Protein AF-A0A957ZBK4-F1 (afdb_monomer)

Structure (mmCIF, N/CA/C/O backbone):
data_AF-A0A957ZBK4-F1
#
_entry.id   AF-A0A957ZBK4-F1
#
loop_
_atom_site.group_PDB
_atom_site.id
_atom_site.type_symbol
_atom_site.label_atom_id
_atom_site.label_alt_id
_atom_site.label_comp_id
_atom_site.label_asym_id
_atom_site.label_entity_id
_atom_site.label_seq_id
_atom_site.pdbx_PDB_ins_code
_atom_site.Cartn_x
_atom_site.Cartn_y
_atom_site.Cartn_z
_atom_site.occupancy
_atom_site.B_iso_or_equiv
_atom_site.auth_seq_id
_atom_site.auth_comp_id
_atom_site.auth_asym_id
_atom_site.auth_atom_id
_atom_site.pdbx_PDB_model_num
ATOM 1 N N . ASP A 1 1 ? 31.573 1.839 -22.585 1.00 49.50 1 ASP A N 1
ATOM 2 C CA . ASP A 1 1 ? 30.697 3.025 -22.567 1.00 49.50 1 ASP A CA 1
ATOM 3 C C . ASP A 1 1 ? 29.461 2.765 -21.729 1.00 49.50 1 ASP A C 1
ATOM 5 O O . ASP A 1 1 ? 28.476 2.232 -22.225 1.00 49.50 1 ASP A O 1
ATOM 9 N N . GLY A 1 2 ? 29.544 3.053 -20.429 1.00 51.91 2 GLY A N 1
ATOM 10 C CA . GLY A 1 2 ? 28.400 2.946 -19.525 1.00 51.91 2 GLY A CA 1
ATOM 11 C C . GLY A 1 2 ? 27.468 4.124 -19.763 1.00 51.91 2 GLY A C 1
ATOM 12 O O . GLY A 1 2 ? 27.744 5.221 -19.291 1.00 51.91 2 GLY A O 1
ATOM 13 N N . LYS A 1 3 ? 26.408 3.921 -20.544 1.00 66.44 3 LYS A N 1
ATOM 14 C CA . LYS A 1 3 ? 25.307 4.884 -20.595 1.00 66.44 3 LYS A CA 1
ATOM 15 C C . LYS A 1 3 ? 24.484 4.713 -19.323 1.00 66.44 3 LYS A C 1
ATOM 17 O O . LYS A 1 3 ? 24.058 3.599 -19.030 1.00 66.44 3 LYS A O 1
ATOM 22 N N . GLU A 1 4 ? 24.297 5.797 -18.581 1.00 72.75 4 GLU A N 1
ATOM 23 C CA . GLU A 1 4 ? 23.357 5.837 -17.464 1.00 72.75 4 GLU A CA 1
ATOM 24 C C . GLU A 1 4 ? 21.941 5.634 -18.007 1.00 72.75 4 GLU A C 1
ATOM 26 O O . GLU A 1 4 ? 21.540 6.264 -18.989 1.00 72.75 4 GLU A O 1
ATOM 31 N N . GLU A 1 5 ? 21.203 4.704 -17.407 1.00 75.12 5 GLU A N 1
ATOM 32 C CA . GLU A 1 5 ? 19.803 4.480 -17.737 1.00 75.12 5 GLU A CA 1
ATOM 33 C C . GLU A 1 5 ? 18.929 5.177 -16.694 1.00 75.12 5 GLU A C 1
ATOM 35 O O . GLU A 1 5 ? 18.962 4.838 -15.513 1.00 75.12 5 GLU A O 1
ATOM 40 N N . GLU A 1 6 ? 18.137 6.154 -17.135 1.00 82.06 6 GLU A N 1
ATOM 41 C CA . GLU A 1 6 ? 17.130 6.793 -16.290 1.00 82.06 6 GLU A CA 1
ATOM 42 C C . GLU A 1 6 ? 15.899 5.886 -16.168 1.00 82.06 6 GLU A C 1
ATOM 44 O O . GLU A 1 6 ? 15.270 5.529 -17.177 1.00 82.06 6 GLU A O 1
ATOM 49 N N . ILE A 1 7 ? 15.569 5.528 -14.925 1.00 83.62 7 ILE A N 1
ATOM 50 C CA . ILE A 1 7 ? 14.373 4.776 -14.532 1.00 83.62 7 ILE A CA 1
ATOM 51 C C . ILE A 1 7 ? 13.452 5.739 -13.782 1.00 83.62 7 ILE A C 1
ATOM 53 O O . ILE A 1 7 ? 13.879 6.389 -12.826 1.00 83.62 7 ILE A O 1
ATOM 57 N N . TYR A 1 8 ? 12.195 5.830 -14.212 1.00 91.69 8 TYR A N 1
ATOM 58 C CA . TYR A 1 8 ? 11.207 6.719 -13.607 1.00 91.69 8 TYR A CA 1
ATOM 59 C C . TYR A 1 8 ? 10.287 5.958 -12.650 1.00 91.69 8 TYR A C 1
ATOM 61 O O . TYR A 1 8 ? 9.888 4.824 -12.914 1.00 91.69 8 TYR A O 1
ATOM 69 N N . THR A 1 9 ? 9.917 6.626 -11.559 1.00 95.19 9 THR A N 1
ATOM 70 C CA . THR A 1 9 ? 8.934 6.140 -10.587 1.00 95.19 9 THR A CA 1
ATOM 71 C C . THR A 1 9 ? 7.801 7.151 -10.488 1.00 95.19 9 THR A C 1
ATOM 73 O O . THR A 1 9 ? 8.047 8.346 -10.310 1.00 95.19 9 THR A O 1
ATOM 76 N N . ARG A 1 10 ? 6.553 6.681 -10.562 1.00 96.88 10 ARG A N 1
ATOM 77 C CA . ARG A 1 10 ? 5.349 7.499 -10.360 1.00 96.88 10 ARG A CA 1
ATOM 78 C C . ARG A 1 10 ? 4.594 7.016 -9.131 1.00 96.88 10 ARG A C 1
ATOM 80 O O . ARG A 1 10 ? 4.405 5.819 -8.938 1.00 96.88 10 ARG A O 1
ATOM 87 N N . VAL A 1 11 ? 4.118 7.956 -8.323 1.00 98.12 11 VAL A N 1
ATOM 88 C CA . VAL A 1 11 ? 3.271 7.674 -7.162 1.00 98.12 11 VAL A CA 1
ATOM 89 C C . VAL A 1 11 ? 1.914 8.330 -7.372 1.00 98.12 11 VAL A C 1
ATOM 91 O O . VAL A 1 11 ? 1.840 9.523 -7.657 1.00 98.12 11 VAL A O 1
ATOM 94 N N . GLU A 1 12 ? 0.847 7.550 -7.235 1.00 98.38 12 GLU A N 1
ATOM 95 C CA . GLU A 1 12 ? -0.528 8.048 -7.268 1.00 98.38 12 GLU A CA 1
ATOM 96 C C . GLU A 1 12 ? -1.079 8.133 -5.847 1.00 98.38 12 GLU A C 1
ATOM 98 O O . GLU A 1 12 ? -0.961 7.181 -5.070 1.00 98.38 12 GLU A O 1
ATOM 103 N N . LEU A 1 13 ? -1.683 9.275 -5.520 1.00 98.38 13 LEU A N 1
ATOM 104 C CA . LEU A 1 13 ? -2.276 9.559 -4.215 1.00 98.38 13 LEU A CA 1
ATOM 105 C C . LEU A 1 13 ? -3.809 9.546 -4.306 1.00 98.38 13 LEU A C 1
ATOM 107 O O . LEU A 1 13 ? -4.378 9.810 -5.368 1.00 98.38 13 LEU A O 1
ATOM 111 N N . ASP A 1 14 ? -4.482 9.233 -3.202 1.00 96.19 14 ASP A N 1
ATOM 112 C CA . ASP A 1 14 ? -5.912 9.488 -3.042 1.00 96.19 14 ASP A CA 1
ATOM 113 C C . ASP A 1 14 ? -6.184 10.961 -2.686 1.00 96.19 14 ASP A C 1
ATOM 115 O O . ASP A 1 14 ? -5.279 11.795 -2.618 1.00 96.19 14 ASP A O 1
ATOM 119 N N . ILE A 1 15 ? -7.461 11.284 -2.475 1.00 96.12 15 ILE A N 1
ATOM 120 C CA . ILE A 1 15 ? -7.912 12.636 -2.122 1.00 96.12 15 ILE A CA 1
ATOM 121 C C . ILE A 1 15 ? -7.498 13.074 -0.709 1.00 96.12 15 ILE A C 1
ATOM 123 O O . ILE A 1 15 ? -7.547 14.264 -0.412 1.00 96.12 15 ILE A O 1
ATOM 127 N N . GLU A 1 16 ? -7.095 12.136 0.149 1.00 96.75 16 GLU A N 1
ATOM 128 C CA . GLU A 1 16 ? -6.574 12.389 1.496 1.00 96.75 16 GLU A CA 1
ATOM 129 C C . GLU A 1 16 ? -5.038 12.502 1.495 1.00 96.75 16 GLU A C 1
ATOM 131 O O . GLU A 1 16 ? -4.431 12.827 2.513 1.00 96.75 16 GLU A O 1
ATOM 136 N N . GLY A 1 17 ? -4.399 12.280 0.340 1.00 96.88 17 GLY A N 1
ATOM 137 C CA . GLY A 1 17 ? -2.950 12.301 0.171 1.00 96.88 17 GLY A CA 1
ATOM 138 C C . GLY A 1 17 ? -2.269 10.966 0.473 1.00 96.88 17 GLY A C 1
ATOM 139 O O . GLY A 1 17 ? -1.039 10.896 0.429 1.00 96.88 17 GLY A O 1
ATOM 140 N N . ASN A 1 18 ? -3.019 9.893 0.742 1.00 97.75 18 ASN A N 1
ATOM 141 C CA . ASN A 1 18 ? -2.429 8.578 0.952 1.00 97.75 18 ASN A CA 1
ATOM 142 C C . ASN A 1 18 ? -2.013 7.960 -0.382 1.00 97.75 18 ASN A C 1
ATOM 144 O O . ASN A 1 18 ? -2.720 8.014 -1.387 1.00 97.75 18 ASN A O 1
ATOM 148 N N . GLN A 1 19 ? -0.861 7.304 -0.385 1.00 97.88 19 GLN A N 1
ATOM 149 C CA . GLN A 1 19 ? -0.330 6.618 -1.553 1.00 97.88 19 GLN A CA 1
ATOM 150 C C . GLN A 1 19 ? -1.180 5.408 -1.937 1.00 97.88 19 GLN A C 1
ATOM 152 O O . GLN A 1 19 ? -1.160 4.400 -1.242 1.00 97.88 19 GLN A O 1
ATOM 157 N N . ARG A 1 20 ? -1.856 5.457 -3.086 1.00 97.94 20 ARG A N 1
ATOM 158 C CA . ARG A 1 20 ? -2.661 4.343 -3.605 1.00 97.94 20 ARG A CA 1
ATOM 159 C C . ARG A 1 20 ? -1.857 3.373 -4.446 1.00 97.94 20 ARG A C 1
ATOM 161 O O . ARG A 1 20 ? -2.066 2.169 -4.332 1.00 97.94 20 ARG A O 1
ATOM 168 N N . GLN A 1 21 ? -0.983 3.882 -5.312 1.00 98.38 21 GLN A N 1
ATOM 169 C CA . GLN A 1 21 ? -0.230 3.059 -6.257 1.00 98.38 21 GLN A CA 1
ATOM 170 C C . GLN A 1 21 ? 1.187 3.591 -6.462 1.00 98.38 21 GLN A C 1
ATOM 172 O O . GLN A 1 21 ? 1.419 4.800 -6.464 1.00 98.38 21 GLN A O 1
ATOM 177 N N . VAL A 1 22 ? 2.130 2.671 -6.653 1.00 98.19 22 VAL A N 1
ATOM 178 C CA . VAL A 1 22 ? 3.489 2.962 -7.121 1.00 98.19 22 VAL A CA 1
ATOM 179 C C . VAL A 1 22 ? 3.683 2.280 -8.444 1.00 98.19 22 VAL A C 1
ATOM 181 O O . VAL A 1 22 ? 3.408 1.085 -8.566 1.00 98.19 22 VAL A O 1
ATOM 184 N N . TRP A 1 23 ? 4.212 3.038 -9.387 1.00 98.00 23 TRP A N 1
ATOM 185 C CA . TRP A 1 23 ? 4.556 2.570 -10.707 1.00 98.00 23 TRP A CA 1
ATOM 186 C C . TRP A 1 23 ? 6.048 2.735 -10.941 1.00 98.00 23 TRP A C 1
ATOM 188 O O . TRP A 1 23 ? 6.610 3.762 -10.555 1.00 98.00 23 TRP A O 1
ATOM 198 N N . ASP A 1 24 ? 6.666 1.758 -11.592 1.00 95.44 24 ASP A N 1
ATOM 199 C CA . ASP A 1 24 ? 8.016 1.884 -12.133 1.00 95.44 24 ASP A CA 1
ATOM 200 C C . ASP A 1 24 ? 8.004 1.738 -13.658 1.00 95.44 24 ASP A C 1
ATOM 202 O O . ASP A 1 24 ? 7.151 1.067 -14.249 1.00 95.44 24 ASP A O 1
ATOM 206 N N . ASP A 1 25 ? 8.958 2.409 -14.293 1.00 95.00 25 ASP A N 1
ATOM 207 C CA . ASP A 1 25 ? 9.282 2.206 -15.695 1.00 95.00 25 ASP A CA 1
ATOM 208 C C . ASP A 1 25 ? 10.127 0.937 -15.857 1.00 95.00 25 ASP A C 1
ATOM 210 O O . ASP A 1 25 ? 11.108 0.713 -15.144 1.00 95.00 25 ASP A O 1
ATOM 214 N N . ARG A 1 26 ? 9.814 0.139 -16.876 1.00 91.31 26 ARG A N 1
ATOM 215 C CA . ARG A 1 26 ? 10.661 -0.971 -17.328 1.00 91.31 26 ARG A CA 1
ATOM 216 C C . ARG A 1 26 ? 10.734 -1.019 -18.844 1.00 91.31 26 ARG A C 1
ATOM 218 O O . ARG A 1 26 ? 9.833 -0.543 -19.527 1.00 91.31 26 ARG A O 1
ATOM 225 N N . ARG A 1 27 ? 11.751 -1.693 -19.380 1.00 92.56 27 ARG A N 1
ATOM 226 C CA . ARG A 1 27 ? 11.740 -2.158 -20.774 1.00 92.56 27 ARG A CA 1
ATOM 227 C C . ARG A 1 27 ? 11.146 -3.555 -20.870 1.00 92.56 27 ARG A C 1
ATOM 229 O O . ARG A 1 27 ? 11.473 -4.427 -20.062 1.00 92.56 27 ARG A O 1
ATOM 236 N N . LEU A 1 28 ? 10.308 -3.778 -21.876 1.00 92.12 28 LEU A N 1
ATOM 237 C CA . LEU A 1 28 ? 9.83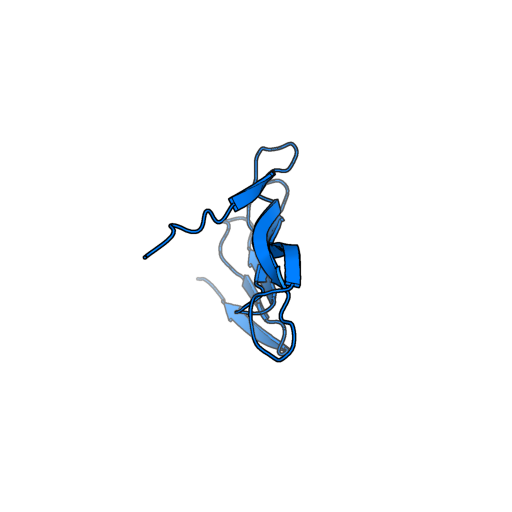3 -5.116 -22.213 1.00 92.12 28 LEU A CA 1
ATOM 238 C C . LEU A 1 28 ? 10.978 -5.986 -22.750 1.00 92.12 28 LEU A C 1
ATOM 240 O O . LEU A 1 28 ? 11.927 -5.499 -23.372 1.00 92.12 28 LEU A O 1
ATOM 244 N N . LEU A 1 29 ? 10.881 -7.292 -22.499 1.00 93.25 29 LEU A N 1
ATOM 245 C CA . LEU A 1 29 ? 11.863 -8.259 -22.976 1.00 93.25 29 LEU A CA 1
ATOM 246 C C . LEU A 1 29 ? 11.536 -8.683 -24.412 1.00 93.25 29 LEU A C 1
ATOM 248 O O . LEU A 1 29 ? 10.430 -9.140 -24.689 1.00 93.25 29 LEU A O 1
ATOM 252 N N . ILE A 1 30 ? 12.525 -8.591 -25.298 1.00 94.69 30 ILE A N 1
ATOM 253 C CA . ILE A 1 30 ? 12.527 -9.216 -26.625 1.00 94.69 30 ILE A CA 1
ATOM 254 C C . ILE A 1 30 ? 13.645 -10.252 -26.598 1.00 94.69 30 ILE A C 1
ATOM 256 O O . ILE A 1 30 ? 14.780 -9.910 -26.282 1.00 94.69 30 ILE A O 1
ATOM 260 N N . GLU A 1 31 ? 13.322 -11.521 -26.854 1.00 94.12 31 GLU A N 1
ATOM 261 C CA . GLU A 1 31 ? 14.295 -12.627 -26.791 1.00 94.12 31 GLU A CA 1
ATOM 262 C C . GLU A 1 31 ? 15.107 -12.661 -25.473 1.00 94.12 31 GLU A C 1
ATOM 264 O O . GLU A 1 31 ? 16.277 -13.028 -25.457 1.00 94.12 31 GLU A O 1
ATOM 269 N N . HIS A 1 32 ? 14.473 -12.313 -24.344 1.00 91.44 32 HIS A N 1
ATOM 270 C CA . HIS A 1 32 ? 15.077 -12.202 -22.999 1.00 91.44 32 HIS A CA 1
ATOM 271 C C . HIS A 1 32 ? 16.043 -11.019 -22.793 1.00 91.44 32 HIS A C 1
ATOM 273 O O . HIS A 1 32 ? 16.628 -10.893 -21.718 1.00 91.44 32 HIS A O 1
ATOM 279 N N . LEU A 1 33 ? 16.170 -10.116 -23.768 1.00 92.50 33 LEU A N 1
ATOM 280 C CA . LEU A 1 33 ? 16.946 -8.881 -23.657 1.00 92.50 33 LEU A CA 1
ATOM 281 C C . LEU A 1 33 ? 16.020 -7.670 -23.433 1.00 92.50 33 LEU A C 1
ATOM 283 O O . LEU A 1 33 ? 14.954 -7.603 -24.050 1.00 92.50 33 LEU A O 1
ATOM 287 N N . PRO A 1 34 ? 16.402 -6.680 -22.599 1.00 87.94 34 PRO A N 1
ATOM 288 C CA . PRO A 1 34 ? 15.609 -5.476 -22.322 1.00 87.94 34 PRO A CA 1
ATOM 289 C C . PRO A 1 34 ? 15.701 -4.468 -23.482 1.00 87.94 34 PRO A C 1
ATOM 291 O O . PRO A 1 34 ? 16.221 -3.359 -23.357 1.00 87.94 34 PRO A O 1
ATOM 294 N N . MET A 1 35 ? 15.238 -4.883 -24.657 1.00 90.25 35 MET A N 1
ATOM 295 C CA . MET A 1 35 ? 15.314 -4.123 -25.908 1.00 90.25 35 MET A CA 1
ATOM 296 C C . MET A 1 35 ? 13.945 -3.683 -26.432 1.00 90.25 35 MET A C 1
ATOM 298 O O . MET A 1 35 ? 13.894 -2.962 -27.423 1.00 90.25 35 MET A O 1
ATOM 302 N N . GLY A 1 36 ? 12.856 -4.102 -25.787 1.00 91.69 36 GLY A N 1
ATOM 303 C CA . GLY A 1 36 ? 11.507 -3.696 -26.157 1.00 91.69 36 GLY A CA 1
ATOM 304 C C . GLY A 1 36 ? 11.147 -2.282 -25.711 1.00 91.69 36 GLY A C 1
ATOM 305 O O . GLY A 1 36 ? 11.931 -1.580 -25.065 1.00 91.69 36 GLY A O 1
ATOM 306 N N . GLU A 1 37 ? 9.919 -1.896 -26.056 1.00 93.69 37 GLU A N 1
ATOM 307 C CA . GLU A 1 37 ? 9.310 -0.628 -25.656 1.00 93.69 37 GLU A CA 1
ATOM 308 C C . GLU A 1 37 ? 9.299 -0.461 -24.128 1.00 93.69 37 GLU A C 1
ATOM 310 O O . GLU A 1 37 ? 9.274 -1.441 -23.369 1.00 93.69 37 GLU A O 1
ATOM 315 N N . ARG A 1 38 ? 9.322 0.797 -23.677 1.00 92.25 38 ARG A N 1
ATOM 316 C CA . ARG A 1 38 ? 9.142 1.126 -22.260 1.00 92.25 38 ARG A CA 1
ATOM 317 C C . ARG A 1 38 ? 7.667 1.034 -21.877 1.00 92.25 38 ARG A C 1
ATOM 319 O O . ARG A 1 38 ? 6.793 1.459 -22.624 1.00 92.25 38 ARG A O 1
ATOM 326 N N . GLU A 1 39 ? 7.409 0.509 -20.688 1.00 93.38 39 GLU A N 1
ATOM 327 C CA . GLU A 1 39 ? 6.081 0.384 -20.094 1.00 93.38 39 GLU A CA 1
ATOM 328 C C . GLU A 1 39 ? 6.147 0.794 -18.617 1.00 93.38 39 GLU A C 1
ATOM 330 O O . GLU A 1 39 ? 7.149 0.535 -17.948 1.00 93.38 39 GLU A O 1
ATOM 335 N N . GLN A 1 40 ? 5.062 1.380 -18.105 1.00 94.81 40 GLN A N 1
ATOM 336 C CA . GLN A 1 40 ? 4.841 1.540 -16.670 1.00 94.81 40 GLN A CA 1
ATOM 337 C C . GLN A 1 40 ? 4.002 0.397 -16.119 1.00 94.81 40 GLN A C 1
ATOM 339 O O . GLN A 1 40 ? 2.920 0.111 -16.631 1.00 94.81 40 GLN A O 1
ATOM 344 N N . ARG A 1 41 ? 4.462 -0.216 -15.030 1.00 95.25 41 ARG A N 1
ATOM 345 C CA . ARG A 1 41 ? 3.712 -1.254 -14.308 1.00 95.25 41 ARG A CA 1
ATOM 346 C C . ARG A 1 41 ? 3.507 -0.848 -12.859 1.00 95.25 41 ARG A C 1
ATOM 348 O O . ARG A 1 41 ? 4.294 -0.088 -12.308 1.00 95.25 41 ARG A O 1
ATOM 355 N N . ILE A 1 42 ? 2.476 -1.398 -12.232 1.00 97.31 42 ILE A N 1
ATOM 356 C CA . ILE A 1 42 ? 2.236 -1.214 -10.803 1.00 97.31 42 ILE A CA 1
ATOM 357 C C . ILE A 1 42 ? 3.135 -2.171 -10.023 1.00 97.31 42 ILE A C 1
ATOM 359 O O . ILE A 1 42 ? 3.019 -3.385 -10.185 1.00 97.31 42 ILE A O 1
ATOM 363 N N . VAL A 1 43 ? 3.970 -1.637 -9.135 1.00 97.88 43 VAL A N 1
ATOM 364 C CA . VAL A 1 43 ? 4.795 -2.440 -8.216 1.00 97.88 43 VAL A CA 1
ATOM 365 C C . VAL A 1 43 ? 4.159 -2.578 -6.837 1.00 97.88 43 VAL A C 1
ATOM 367 O O . VAL A 1 43 ? 4.302 -3.617 -6.197 1.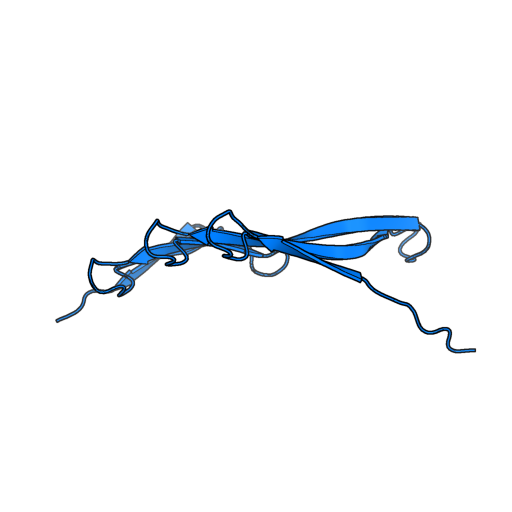00 97.88 43 VAL A O 1
ATOM 370 N N . MET A 1 44 ? 3.404 -1.566 -6.396 1.00 98.31 44 MET A N 1
ATOM 371 C CA . MET A 1 44 ? 2.697 -1.574 -5.111 1.00 98.31 44 MET A CA 1
ATOM 372 C C . MET A 1 44 ? 1.311 -0.947 -5.236 1.00 98.31 44 MET A C 1
ATOM 374 O O . MET A 1 44 ? 1.153 0.085 -5.885 1.00 98.31 44 MET A O 1
ATOM 378 N N . GLN A 1 45 ? 0.327 -1.525 -4.549 1.00 98.44 45 GLN A N 1
ATOM 379 C CA . GLN A 1 45 ? -1.007 -0.957 -4.344 1.00 98.44 45 GLN A CA 1
ATOM 380 C C . GLN A 1 45 ? -1.371 -0.982 -2.867 1.00 98.44 45 GLN A C 1
ATOM 382 O O . GLN A 1 45 ? -1.066 -1.957 -2.181 1.00 98.44 45 GLN A O 1
ATOM 387 N N . TYR A 1 46 ? -2.078 0.044 -2.405 1.00 98.44 46 TYR A N 1
ATOM 388 C CA . TYR A 1 46 ? -2.556 0.154 -1.032 1.00 98.44 46 TYR A CA 1
ATOM 389 C C . TYR A 1 46 ? -4.011 0.614 -0.991 1.00 98.44 46 TYR A C 1
ATOM 391 O O . TYR A 1 46 ? -4.458 1.409 -1.819 1.00 98.44 46 TYR A O 1
ATOM 399 N N . TYR A 1 47 ? -4.733 0.122 0.010 1.00 97.75 47 TYR A N 1
ATOM 400 C CA . TYR A 1 47 ? -6.071 0.575 0.363 1.00 97.75 47 TYR A CA 1
ATOM 401 C C . TYR A 1 47 ? -6.108 0.891 1.846 1.00 97.75 47 TYR A C 1
ATOM 403 O O . TYR A 1 47 ? -5.505 0.183 2.661 1.00 97.75 47 TYR A O 1
ATOM 411 N N . TYR A 1 48 ? -6.848 1.939 2.166 1.00 97.19 48 TYR A N 1
ATOM 412 C CA . TYR A 1 48 ? -6.922 2.511 3.494 1.00 97.19 48 TYR A CA 1
ATOM 413 C C . TYR A 1 48 ? -8.370 2.524 3.975 1.00 97.19 48 TYR A C 1
ATOM 415 O O . TYR A 1 48 ? -9.296 2.585 3.162 1.00 97.19 48 TYR A O 1
ATOM 423 N N . ASP A 1 49 ? -8.563 2.435 5.287 1.00 92.94 49 ASP A N 1
ATOM 424 C CA . ASP A 1 49 ? -9.818 2.855 5.902 1.00 92.94 49 ASP A CA 1
ATOM 425 C C . ASP A 1 49 ? -9.881 4.389 6.015 1.00 92.94 49 ASP A C 1
ATOM 427 O O . ASP A 1 49 ? -8.912 5.093 5.734 1.00 92.94 49 ASP A O 1
ATOM 431 N N . MET A 1 50 ? -11.027 4.915 6.453 1.00 91.56 50 MET A N 1
ATOM 432 C CA . MET A 1 50 ? -11.240 6.364 6.605 1.00 91.56 50 MET A CA 1
ATOM 433 C C . MET A 1 50 ? -10.390 7.010 7.715 1.00 91.56 50 MET A C 1
ATOM 435 O O . MET A 1 50 ? -10.435 8.222 7.886 1.00 91.56 50 MET A O 1
ATOM 439 N N . LEU A 1 51 ? -9.673 6.220 8.520 1.00 91.81 51 LEU A N 1
ATOM 440 C CA . LEU A 1 51 ? -8.738 6.719 9.530 1.00 91.81 51 LEU A CA 1
ATOM 441 C C . LEU A 1 51 ? -7.286 6.677 9.025 1.00 91.81 51 LEU A C 1
ATOM 443 O O . LEU A 1 51 ? -6.371 7.018 9.773 1.00 91.81 51 LEU A O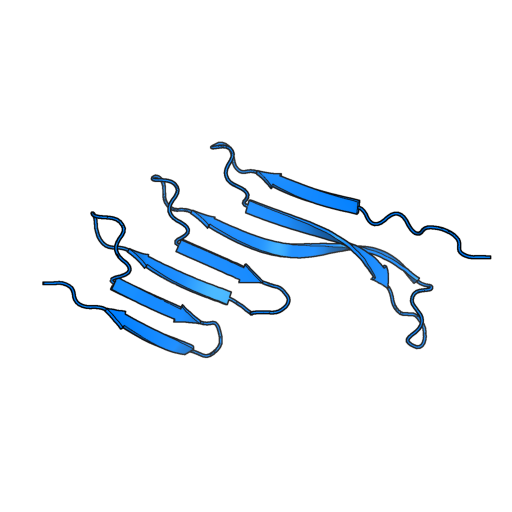 1
ATOM 447 N N . GLY A 1 52 ? -7.063 6.264 7.773 1.00 93.38 52 GLY A N 1
ATOM 448 C CA . GLY A 1 52 ? -5.740 6.152 7.168 1.00 93.38 52 GLY A CA 1
ATOM 449 C C . GLY A 1 52 ? -4.992 4.866 7.534 1.00 93.38 52 GLY A C 1
ATOM 450 O O . GLY A 1 52 ? -3.788 4.768 7.281 1.00 93.38 52 GLY A O 1
ATOM 451 N N . ASN A 1 53 ? -5.654 3.852 8.098 1.00 94.25 53 ASN A N 1
ATOM 452 C CA . ASN A 1 53 ? -5.016 2.558 8.344 1.00 94.25 53 ASN A CA 1
ATOM 453 C C . ASN A 1 53 ? -4.998 1.724 7.063 1.00 94.25 53 ASN A C 1
ATOM 455 O O . ASN A 1 53 ? -6.022 1.568 6.402 1.00 94.25 53 ASN A O 1
ATOM 459 N N . ARG A 1 54 ? -3.853 1.116 6.730 1.00 95.06 54 ARG A N 1
ATOM 460 C CA . ARG A 1 54 ? -3.751 0.187 5.593 1.00 95.06 54 ARG A CA 1
ATOM 461 C C . ARG A 1 54 ? -4.515 -1.103 5.885 1.00 95.06 54 ARG A C 1
ATOM 463 O O . ARG A 1 54 ? -4.097 -1.886 6.732 1.00 95.06 54 ARG A O 1
ATOM 470 N N . ILE A 1 55 ? -5.580 -1.345 5.129 1.00 96.88 55 ILE A N 1
ATOM 471 C CA . ILE A 1 55 ? -6.414 -2.554 5.233 1.00 96.88 55 ILE A CA 1
ATOM 472 C C . ILE A 1 55 ? -6.071 -3.601 4.169 1.00 96.88 55 ILE A C 1
ATOM 474 O O . ILE A 1 55 ? -6.361 -4.784 4.335 1.00 96.88 55 ILE A O 1
ATOM 478 N N . HIS A 1 56 ? -5.433 -3.182 3.075 1.00 97.75 56 HIS A N 1
ATOM 479 C CA . HIS A 1 56 ? -4.959 -4.074 2.025 1.00 97.75 56 HIS A CA 1
ATOM 480 C C . HIS A 1 56 ? -3.712 -3.501 1.353 1.00 97.75 56 HIS A C 1
ATOM 482 O O . HIS A 1 56 ? -3.607 -2.295 1.119 1.00 97.75 56 HIS A O 1
ATOM 488 N N . GLN A 1 57 ? -2.780 -4.385 1.020 1.00 97.75 57 GLN A N 1
ATOM 489 C CA . GLN A 1 57 ? -1.629 -4.089 0.185 1.00 97.75 57 GLN A CA 1
ATOM 490 C C . GLN A 1 57 ? -1.416 -5.210 -0.828 1.00 97.75 57 GLN A C 1
ATOM 492 O O . GLN A 1 57 ? -1.566 -6.382 -0.488 1.00 97.75 57 GLN A O 1
ATOM 497 N N . ALA A 1 58 ? -1.015 -4.858 -2.043 1.00 98.19 58 ALA A N 1
ATOM 498 C CA . ALA A 1 58 ? -0.604 -5.814 -3.062 1.00 98.19 58 ALA A CA 1
ATOM 499 C C . ALA A 1 58 ? 0.740 -5.391 -3.650 1.00 98.19 58 ALA A C 1
ATOM 501 O O . ALA A 1 58 ? 0.890 -4.260 -4.110 1.00 98.19 58 ALA A O 1
ATOM 502 N N . SER A 1 59 ? 1.704 -6.303 -3.612 1.00 97.38 59 SER A N 1
ATOM 503 C CA . SER A 1 59 ? 3.051 -6.143 -4.153 1.00 97.38 59 SER A CA 1
ATOM 504 C C . SER A 1 59 ? 3.235 -7.077 -5.336 1.00 97.38 59 SER A C 1
ATOM 506 O O . SER A 1 59 ? 2.772 -8.221 -5.307 1.00 97.38 59 SER A O 1
ATOM 508 N N . MET A 1 60 ? 3.953 -6.604 -6.349 1.00 95.75 60 MET A N 1
ATOM 509 C CA . MET A 1 60 ? 4.383 -7.444 -7.461 1.00 95.75 60 MET A CA 1
ATOM 510 C C . MET A 1 60 ? 5.253 -8.627 -6.987 1.00 95.75 60 MET A C 1
ATOM 512 O O . MET A 1 60 ? 5.171 -9.711 -7.560 1.00 95.75 60 MET A O 1
ATOM 516 N N . GLU A 1 61 ? 6.049 -8.448 -5.932 1.00 95.12 61 GLU A N 1
ATOM 517 C CA . GLU A 1 61 ? 7.000 -9.440 -5.421 1.00 95.12 61 GLU A CA 1
ATOM 518 C C . GLU A 1 61 ? 6.440 -10.268 -4.261 1.00 95.12 61 GLU A C 1
ATOM 520 O O . GLU A 1 61 ? 6.680 -11.472 -4.181 1.00 95.12 61 GLU A O 1
ATOM 525 N N . ALA A 1 62 ? 5.718 -9.629 -3.338 1.00 95.50 62 ALA A N 1
ATOM 526 C CA . ALA A 1 62 ? 5.279 -10.259 -2.091 1.00 95.50 62 ALA A CA 1
ATOM 527 C C . ALA A 1 62 ? 3.827 -10.769 -2.123 1.00 95.50 62 ALA A C 1
ATOM 529 O O . ALA A 1 62 ? 3.372 -11.371 -1.148 1.00 95.50 62 ALA A O 1
ATOM 530 N N . GLY A 1 63 ? 3.096 -10.542 -3.219 1.00 96.38 63 GLY A N 1
ATOM 531 C CA . GLY A 1 63 ? 1.673 -10.859 -3.311 1.00 96.38 63 GLY A CA 1
ATOM 532 C C . GLY A 1 63 ? 0.804 -9.895 -2.502 1.00 96.38 63 GLY A C 1
ATOM 533 O O . GLY A 1 63 ? 1.213 -8.771 -2.192 1.00 96.38 63 GLY A O 1
ATOM 534 N N . ALA A 1 64 ? -0.421 -10.319 -2.186 1.00 98.00 64 ALA A N 1
ATOM 535 C CA . ALA A 1 64 ? -1.391 -9.486 -1.479 1.00 98.00 64 ALA A CA 1
ATOM 536 C C . ALA A 1 64 ? -1.508 -9.860 0.001 1.00 98.00 64 ALA A C 1
ATOM 538 O O . ALA A 1 64 ? -1.377 -11.025 0.378 1.00 98.00 64 ALA A O 1
ATOM 539 N N . ARG A 1 65 ? -1.764 -8.856 0.842 1.00 97.62 65 ARG A N 1
ATOM 540 C CA . ARG A 1 65 ? -2.028 -9.007 2.272 1.00 97.62 65 ARG A CA 1
ATOM 541 C C . ARG A 1 65 ? -3.157 -8.082 2.689 1.00 97.62 65 ARG A C 1
ATOM 543 O O . ARG A 1 65 ? -3.159 -6.903 2.341 1.00 97.62 65 ARG A O 1
ATOM 550 N N . TRP A 1 66 ? -4.059 -8.610 3.497 1.00 98.12 66 TRP A N 1
ATOM 551 C CA . TRP A 1 66 ? -5.148 -7.874 4.119 1.00 98.12 66 TRP A CA 1
ATOM 552 C C . TRP A 1 66 ? -4.972 -7.849 5.632 1.00 98.12 66 TRP A C 1
ATOM 554 O O . TRP A 1 66 ? -4.346 -8.740 6.217 1.00 98.12 66 TRP A O 1
ATOM 564 N N . MET A 1 67 ? -5.519 -6.815 6.261 1.00 96.88 67 MET A N 1
ATOM 565 C CA . MET A 1 67 ? -5.467 -6.617 7.701 1.00 96.88 67 MET A CA 1
ATOM 566 C C . MET A 1 67 ? -6.769 -5.997 8.194 1.00 96.88 67 MET A C 1
ATOM 568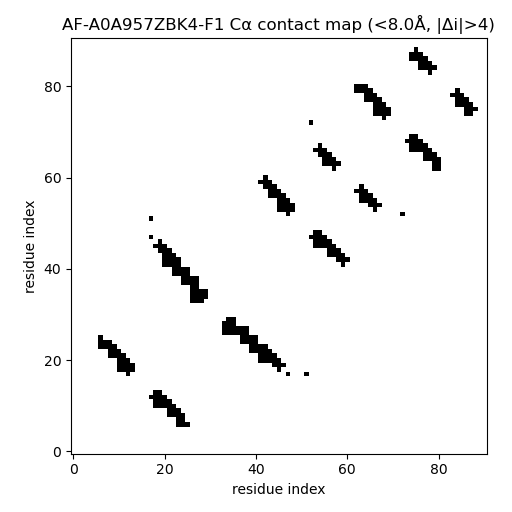 O O . MET A 1 67 ? -7.272 -5.039 7.613 1.00 96.88 67 MET A O 1
ATOM 572 N N . LEU A 1 68 ? -7.285 -6.543 9.289 1.00 96.12 68 LEU A N 1
ATOM 573 C CA . LEU A 1 68 ? -8.394 -5.989 10.045 1.00 96.12 68 LEU A CA 1
ATOM 574 C C . LEU A 1 68 ? -7.890 -5.628 11.439 1.00 96.12 68 LEU A C 1
ATOM 576 O O . LEU A 1 68 ? -7.477 -6.506 12.202 1.00 96.12 68 LEU A O 1
ATOM 580 N N . ASN A 1 69 ? -7.937 -4.339 11.753 1.00 94.81 69 ASN A N 1
ATOM 581 C CA . ASN A 1 69 ? -7.546 -3.812 13.052 1.00 94.81 69 ASN A CA 1
ATOM 582 C C . ASN A 1 69 ? -8.763 -3.663 13.974 1.00 94.81 69 ASN A C 1
ATOM 584 O O . ASN A 1 69 ? -9.895 -3.521 13.508 1.00 94.81 69 ASN A O 1
ATOM 588 N N . ASP A 1 70 ? -8.524 -3.688 15.283 1.00 92.19 70 ASP A N 1
ATOM 589 C CA . ASP A 1 70 ? -9.495 -3.250 16.279 1.00 92.19 70 ASP A CA 1
ATOM 590 C C . ASP A 1 70 ? -9.638 -1.718 16.291 1.00 92.19 70 ASP A C 1
ATOM 592 O O . ASP A 1 70 ? -8.971 -0.984 15.557 1.00 92.19 70 ASP A O 1
ATOM 596 N N . VAL A 1 71 ? -10.507 -1.220 17.172 1.00 90.25 71 VAL A N 1
ATOM 597 C CA . VAL A 1 71 ? -10.755 0.221 17.346 1.00 90.25 71 VAL A CA 1
ATOM 598 C C . VAL A 1 71 ? -9.542 1.004 17.865 1.00 90.25 71 VAL A C 1
ATOM 600 O O . VAL A 1 71 ? -9.535 2.228 17.786 1.00 90.25 71 VAL A O 1
ATOM 603 N N . LEU A 1 72 ? -8.529 0.320 18.405 1.00 91.50 72 LEU A N 1
ATOM 604 C CA . LEU A 1 72 ? -7.265 0.897 18.864 1.00 91.50 72 LEU A CA 1
ATOM 605 C C . LEU A 1 72 ? -6.160 0.797 17.795 1.00 91.50 72 LEU A C 1
ATOM 607 O O . LEU A 1 72 ? -5.024 1.189 18.061 1.00 91.50 72 LEU A O 1
ATOM 611 N N . GLY A 1 73 ? -6.465 0.270 16.604 1.00 89.94 73 GLY A N 1
ATOM 612 C CA . GLY A 1 73 ? -5.504 0.063 15.522 1.00 89.94 73 GLY A CA 1
ATOM 613 C C . GLY A 1 73 ? -4.659 -1.209 15.663 1.00 89.94 73 GLY A C 1
ATOM 614 O O . GLY A 1 73 ? -3.710 -1.392 14.901 1.00 89.94 73 GLY A O 1
ATOM 615 N N . LYS A 1 74 ? -4.970 -2.100 16.612 1.00 92.88 74 LYS A N 1
ATOM 616 C CA . LYS A 1 74 ? -4.238 -3.358 16.808 1.00 92.88 74 LYS A CA 1
ATOM 617 C C . LYS A 1 74 ? -4.745 -4.446 15.843 1.00 92.88 74 LYS A C 1
ATOM 619 O O . LYS A 1 74 ? -5.955 -4.658 15.774 1.00 92.88 74 LYS A O 1
ATOM 624 N N . PRO A 1 75 ? -3.873 -5.179 15.126 1.00 94.38 75 PRO A N 1
ATOM 625 C CA . PRO A 1 75 ? -4.302 -6.213 14.179 1.00 94.38 75 PRO A CA 1
ATOM 626 C C . PRO A 1 75 ? -5.022 -7.394 14.844 1.00 94.38 75 PRO A C 1
ATOM 628 O O . PRO A 1 75 ? -4.403 -8.188 15.546 1.00 94.38 75 PRO A O 1
ATOM 631 N N . LEU A 1 76 ? -6.312 -7.571 14.558 1.00 96.38 76 LEU A N 1
ATOM 632 C CA . LEU A 1 76 ? -7.091 -8.731 15.007 1.00 96.38 76 LEU A CA 1
ATOM 633 C C . LEU A 1 76 ? -6.952 -9.909 14.049 1.00 96.38 76 LEU A C 1
ATOM 635 O O . LEU A 1 76 ? -6.822 -11.056 14.476 1.00 96.38 76 LEU A O 1
ATOM 639 N N . TYR A 1 77 ? -6.980 -9.623 12.747 1.00 97.00 77 TYR A N 1
ATOM 640 C CA . TYR A 1 77 ? -6.985 -10.639 11.704 1.00 97.00 77 TYR A CA 1
ATOM 641 C C . TYR A 1 77 ? -6.151 -10.185 10.509 1.00 97.00 77 TYR A C 1
ATOM 643 O O . TYR A 1 77 ? -6.194 -9.022 10.108 1.00 97.00 77 TYR A O 1
ATOM 651 N N . ALA A 1 78 ? -5.390 -11.101 9.926 1.00 97.00 78 ALA A N 1
ATOM 652 C CA . ALA A 1 78 ? -4.642 -10.850 8.705 1.00 97.00 78 ALA A CA 1
ATOM 653 C C . ALA A 1 78 ? -4.625 -12.101 7.836 1.00 97.00 78 ALA A C 1
ATOM 655 O O . ALA A 1 78 ? -4.554 -13.216 8.351 1.00 97.00 78 ALA A O 1
ATOM 656 N N . TRP A 1 79 ? -4.655 -11.908 6.522 1.00 98.00 79 TRP A N 1
ATOM 657 C CA . TRP A 1 79 ? -4.524 -13.001 5.570 1.00 98.00 79 TRP A CA 1
ATOM 658 C C . TRP A 1 79 ? -3.687 -12.589 4.366 1.00 98.00 79 TRP A C 1
ATOM 660 O O . TRP A 1 79 ? -3.578 -11.397 4.061 1.00 98.00 79 TRP A O 1
ATOM 670 N N . ASP A 1 80 ? -3.038 -13.560 3.727 1.00 97.25 80 ASP A N 1
ATOM 671 C CA . ASP A 1 80 ? -2.243 -13.352 2.516 1.00 97.25 80 ASP A CA 1
ATOM 672 C C . ASP A 1 80 ? -2.898 -14.003 1.285 1.00 97.25 80 ASP A C 1
ATOM 674 O O . ASP A 1 80 ? -3.871 -14.748 1.388 1.00 97.25 80 ASP A O 1
ATOM 678 N N . SER A 1 81 ? -2.371 -13.717 0.095 1.00 96.31 81 SER A N 1
ATOM 679 C CA . SER A 1 81 ? -2.857 -14.273 -1.177 1.00 96.31 81 SER A CA 1
ATOM 680 C C . SER A 1 81 ? -2.655 -15.786 -1.336 1.00 96.31 81 SER A C 1
ATOM 682 O O . SER A 1 81 ? -2.943 -16.322 -2.403 1.00 96.31 81 SER A O 1
ATOM 684 N N . ARG A 1 82 ? -2.108 -16.470 -0.326 1.00 96.25 82 ARG A N 1
ATOM 685 C CA . ARG A 1 82 ? -1.947 -17.930 -0.271 1.00 96.25 82 ARG A CA 1
ATOM 686 C C . ARG A 1 82 ? -2.874 -18.553 0.775 1.00 96.25 82 ARG A C 1
ATOM 688 O O . ARG A 1 82 ? -2.632 -19.677 1.201 1.00 96.25 82 ARG A O 1
ATOM 695 N N . ASP A 1 83 ? -3.891 -17.808 1.206 1.00 94.94 83 ASP A N 1
ATOM 696 C CA . ASP A 1 83 ? -4.872 -18.204 2.216 1.00 94.94 83 ASP A CA 1
ATOM 697 C C . ASP A 1 83 ? -4.270 -18.497 3.602 1.00 94.94 83 ASP A C 1
ATOM 699 O O . ASP A 1 83 ? -4.904 -19.137 4.444 1.00 94.94 83 ASP A O 1
ATOM 703 N N . HIS A 1 84 ? -3.061 -18.000 3.898 1.00 97.12 84 HIS A N 1
ATOM 704 C CA . HIS A 1 84 ? -2.544 -18.071 5.261 1.00 97.12 84 HIS A CA 1
ATOM 705 C C . HIS A 1 84 ? -3.239 -17.042 6.136 1.00 97.12 84 HIS A C 1
ATOM 707 O O . HIS A 1 84 ? -3.173 -15.845 5.863 1.00 97.12 84 HIS A O 1
ATOM 713 N N . ILE A 1 85 ? -3.843 -17.514 7.221 1.00 97.31 85 ILE A N 1
ATOM 714 C CA . ILE A 1 85 ? -4.630 -16.713 8.153 1.00 97.31 85 ILE A CA 1
ATOM 715 C C . ILE A 1 85 ? -3.890 -16.583 9.486 1.00 97.31 85 ILE A C 1
ATOM 717 O O . ILE A 1 85 ? -3.409 -17.568 10.044 1.00 97.31 85 ILE A O 1
ATOM 721 N N . PHE A 1 86 ? -3.859 -15.367 10.026 1.00 96.12 86 PHE A N 1
ATOM 722 C CA . PHE A 1 86 ? -3.308 -15.039 11.336 1.00 96.12 86 PHE A CA 1
ATOM 723 C C . PHE A 1 86 ? 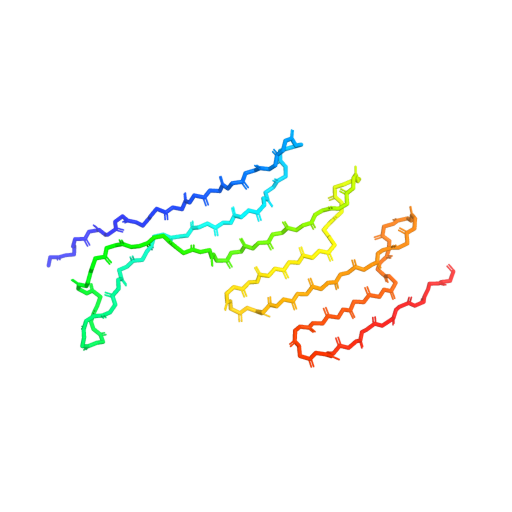-4.371 -14.332 12.176 1.00 96.12 86 PHE A C 1
ATOM 725 O O . PHE A 1 86 ? -5.049 -13.427 11.692 1.00 96.12 86 PHE A O 1
ATOM 732 N N . THR A 1 87 ? -4.502 -14.726 13.440 1.00 97.06 87 THR A N 1
ATOM 733 C CA . THR A 1 87 ? -5.400 -14.092 14.415 1.00 97.06 87 THR A CA 1
ATOM 734 C C . THR A 1 87 ? -4.608 -13.737 15.663 1.00 97.06 87 THR A C 1
ATOM 736 O O . THR A 1 87 ? -3.825 -14.560 16.139 1.00 97.06 87 THR A O 1
ATOM 739 N N . THR A 1 88 ? -4.821 -12.534 16.193 1.00 96.12 88 THR A N 1
ATOM 740 C CA . THR A 1 88 ? -4.183 -12.073 17.431 1.00 96.12 88 THR A CA 1
ATOM 741 C C . THR A 1 88 ? -5.252 -11.693 18.442 1.00 96.12 88 THR A C 1
ATOM 743 O O . THR A 1 88 ? -6.185 -10.960 18.118 1.00 96.12 88 THR A O 1
ATOM 746 N N . THR A 1 89 ? -5.087 -12.164 19.675 1.00 94.00 89 THR A N 1
ATOM 747 C CA . THR A 1 89 ? -5.912 -11.761 20.816 1.00 94.00 89 THR A CA 1
ATOM 748 C C . THR A 1 89 ? -5.052 -10.946 21.770 1.00 94.00 89 THR A C 1
ATOM 750 O O . THR A 1 89 ? -3.907 -11.311 22.035 1.00 94.00 89 THR A O 1
ATOM 753 N N . TYR A 1 90 ? -5.610 -9.851 22.272 1.00 91.06 90 TYR A N 1
ATOM 754 C CA . TYR A 1 90 ? -4.970 -8.949 23.226 1.00 91.06 90 TYR A CA 1
ATOM 755 C C . TYR A 1 90 ? -5.638 -9.083 24.601 1.00 91.06 90 TYR A C 1
ATOM 757 O O . TYR A 1 90 ? -6.803 -9.484 24.667 1.00 91.06 90 TYR A O 1
ATOM 765 N N . ASP A 1 91 ? -4.890 -8.792 25.666 1.00 88.25 91 ASP A N 1
ATOM 766 C CA . ASP A 1 91 ? -5.359 -8.769 27.057 1.00 88.25 91 ASP A CA 1
ATOM 767 C C . ASP A 1 91 ? -5.952 -7.413 27.480 1.00 88.25 91 ASP A C 1
ATOM 769 O O . ASP A 1 91 ? -5.729 -6.393 26.778 1.00 88.25 91 ASP A O 1
#

pLDDT: mean 93.23, std 8.28, range [49.5, 98.44]

Secondary structure (DSSP, 8-state):
--PPPP--EEEEE-TTS-EEEEEEEEEPPBTTBS-S-EEEEEEEEEEE-TTS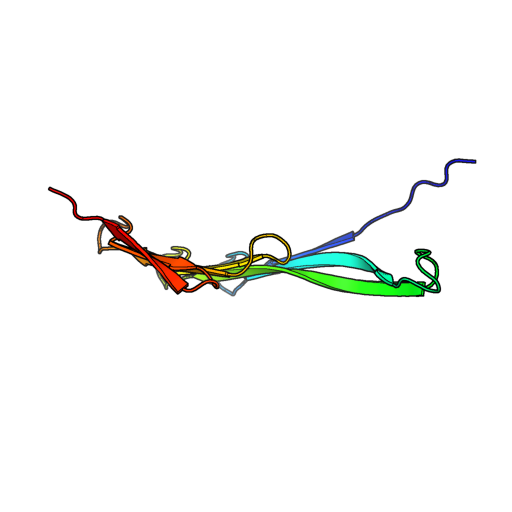-EEEEEETTTEEEEEEE-TTS-EEEEEETT--EEE----

Sequence (91 aa):
DGKEEEIYTRVELDIEGNQRQVWDDRRLLIEHLPMGEREQRIVMQYYYDMLGNRIHQASMEAGARWMLNDVLGKPLYAWDSRDHIFTTTYD

Foldseek 3Di:
DDDDDDKDKDFDADPVRHTAWIWIKAADDDVNDSPHDIDIDTQKGFDADPVRQTQKMAGPPQGIKGFDADPVRHTQWMAGPVGDIDGDDDD

Nearest PDB structures (foldseek):
  7pq5-assembly1_L  TM=8.445E-01  e=8.058E-03  Photorhabdus laumondii subsp. laumondii TTO1
  8qjd-assembly1_A  TM=5.215E-01  e=2.927E-02  Salmonella bongori N268-08
  8qjc-assembly1_A  TM=5.176E-01  e=6.917E-02  Salmonella bongori N268-08
  8qjd-assembly2_B  TM=5.221E-01  e=8.576E-02  Salmonella bongori N268-08
  6vhh-assembly1_A  TM=4.480E-01  e=3.439E-02  Homo sapiens

Solvent-accessible surface area (backbone atoms 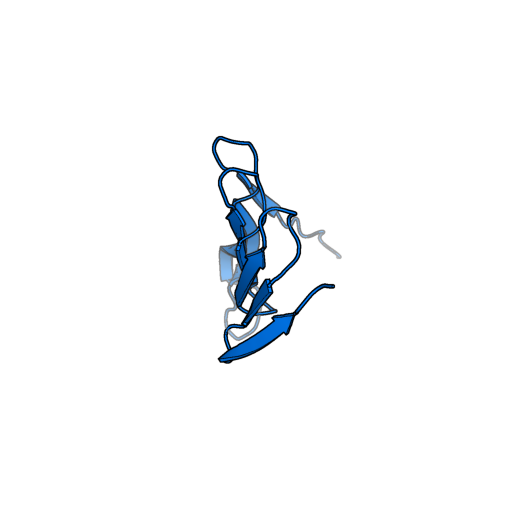only — not comparable to full-atom values): 5506 Å² total; per-residue (Å²): 133,89,76,85,80,90,75,56,74,49,78,43,61,49,97,89,64,50,69,35,37,32,30,40,53,44,54,37,68,48,98,87,37,76,73,39,65,78,46,76,44,73,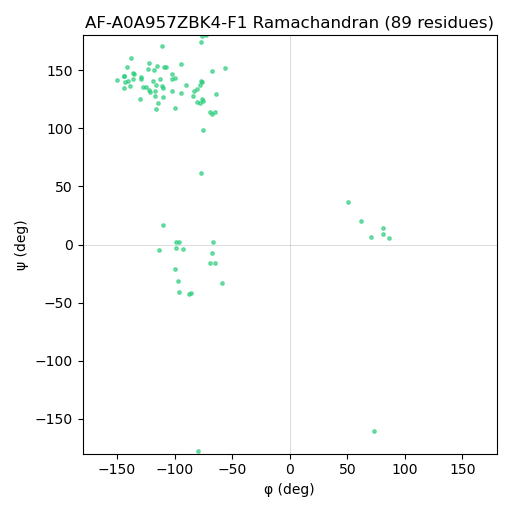48,36,36,44,42,61,49,99,86,68,48,72,36,34,39,38,33,73,86,78,44,36,40,38,43,43,56,47,98,85,66,49,64,37,37,34,37,38,77,81,74,51,74,46,76,50,86,82,134

Mean predicted aligned error: 4.7 Å

Radius of gyration: 18.05 Å; Cα contacts (8 Å, |Δi|>4): 160; 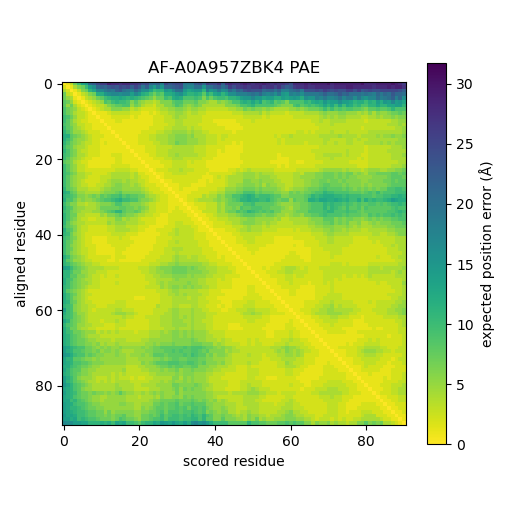chains: 1; bounding box: 42×31×54 Å